Protein AF-A0A1G7FLL2-F1 (afdb_monomer_lite)

Sequence (65 aa):
MTGWAIMYIVAGVLALIGGALLLALTRPQSAGKVYAYRMIGIMALAGAASLAASAAALKAWSIAP

Foldseek 3Di:
DDPLVVLLVQLVVLQVQLVVLVVCVVDDDDPVSNVVSPVSSVVSNVSSVVSNVVSVVVVVVVPDD

Radius of gyration: 15.04 Å; chains: 1; bounding box: 36×21×45 Å

pLDDT: mean 95.26, std 6.43, range [59.97, 98.56]

Secondary structure (DSSP, 8-state):
--HHHHHHHHHHHHHHHHHHHHHHTTS---HHHHHHHHHHHHHHHHHHHHHHHHHHHHHHHHT--

Organism: NCBI:txid1166323

Structure (mmCIF, N/CA/C/O backbone):
data_AF-A0A1G7FLL2-F1
#
_entry.id   AF-A0A1G7FLL2-F1
#
loop_
_atom_site.group_PDB
_atom_site.id
_atom_site.type_symbol
_atom_site.label_atom_id
_atom_site.label_alt_id
_atom_site.label_comp_id
_atom_site.label_asym_id
_atom_site.label_en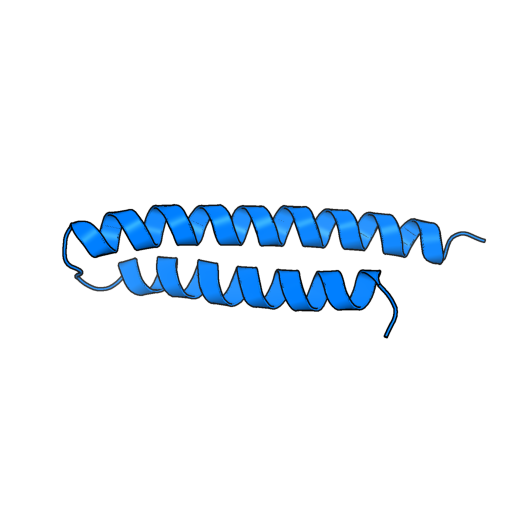tity_id
_atom_site.label_seq_id
_atom_site.pdbx_PDB_ins_code
_atom_site.Cartn_x
_atom_site.Cartn_y
_atom_site.Cartn_z
_atom_site.occupancy
_atom_site.B_iso_or_equiv
_atom_site.auth_se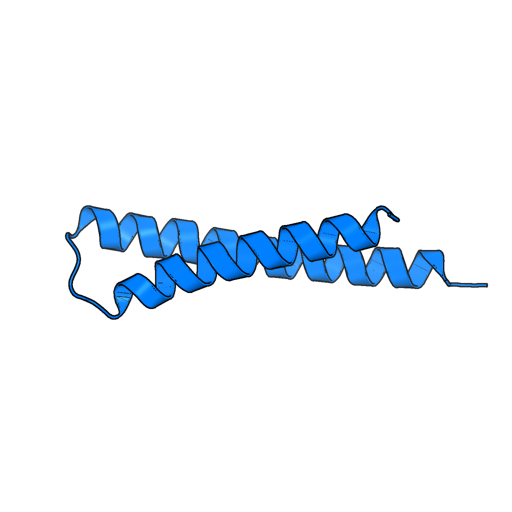q_id
_atom_site.auth_comp_id
_atom_site.auth_asym_id
_atom_site.auth_atom_id
_atom_site.pdbx_PDB_model_num
ATOM 1 N N . MET A 1 1 ? 5.735 -14.510 -15.621 1.00 59.97 1 MET A N 1
ATOM 2 C CA . MET A 1 1 ? 5.688 -13.141 -15.057 1.00 59.97 1 MET A CA 1
ATOM 3 C C . MET A 1 1 ? 7.110 -12.737 -14.701 1.00 59.97 1 MET A C 1
ATOM 5 O O . MET A 1 1 ? 7.806 -13.556 -14.117 1.00 59.97 1 MET A O 1
ATOM 9 N N . THR A 1 2 ? 7.571 -11.547 -15.088 1.00 84.88 2 THR A N 1
ATOM 10 C CA . THR A 1 2 ? 8.897 -11.033 -14.692 1.00 84.88 2 THR A CA 1
ATOM 11 C C . THR A 1 2 ? 8.894 -10.606 -13.217 1.00 84.88 2 THR A C 1
ATOM 13 O O . THR A 1 2 ? 7.843 -10.252 -12.679 1.00 84.88 2 THR A O 1
ATOM 16 N N . GLY A 1 3 ? 10.053 -10.622 -12.545 1.00 87.56 3 GLY A N 1
ATOM 17 C CA . GLY A 1 3 ? 10.151 -10.302 -11.110 1.00 87.56 3 GLY A CA 1
ATOM 18 C C . GLY A 1 3 ? 9.637 -8.902 -10.749 1.00 87.56 3 GLY A C 1
ATOM 19 O O . GLY A 1 3 ? 8.877 -8.747 -9.795 1.00 87.56 3 GLY A O 1
ATOM 20 N N . TRP A 1 4 ? 9.943 -7.895 -11.574 1.00 93.12 4 TRP A N 1
ATOM 21 C CA . TRP A 1 4 ? 9.452 -6.526 -11.379 1.00 93.12 4 TRP A CA 1
ATOM 22 C C . TRP A 1 4 ? 7.921 -6.410 -11.509 1.00 93.12 4 TRP A C 1
ATOM 24 O O . TRP A 1 4 ? 7.317 -5.555 -10.865 1.00 93.12 4 TRP A O 1
ATOM 34 N N . ALA A 1 5 ? 7.264 -7.282 -12.285 1.00 94.50 5 ALA A N 1
ATOM 35 C CA . ALA A 1 5 ? 5.803 -7.289 -12.393 1.00 94.50 5 ALA A CA 1
ATOM 36 C C . ALA A 1 5 ? 5.140 -7.806 -11.104 1.00 94.50 5 ALA A C 1
ATOM 38 O O . ALA A 1 5 ? 4.139 -7.247 -10.661 1.00 94.50 5 ALA A O 1
ATOM 39 N N . ILE A 1 6 ? 5.728 -8.823 -10.462 1.00 96.12 6 ILE A N 1
ATOM 40 C CA . ILE A 1 6 ? 5.253 -9.342 -9.168 1.00 96.12 6 ILE A CA 1
ATOM 41 C C . ILE A 1 6 ? 5.362 -8.258 -8.091 1.00 96.12 6 ILE A C 1
ATOM 43 O O . ILE A 1 6 ? 4.433 -8.076 -7.308 1.00 96.12 6 ILE A O 1
ATOM 47 N N . MET A 1 7 ? 6.452 -7.487 -8.085 1.00 96.75 7 MET A N 1
ATOM 48 C CA . MET A 1 7 ? 6.635 -6.383 -7.139 1.00 96.75 7 MET A CA 1
ATOM 49 C C . MET A 1 7 ? 5.533 -5.323 -7.260 1.00 96.75 7 MET A C 1
ATOM 51 O O . MET A 1 7 ? 5.037 -4.860 -6.238 1.00 96.75 7 MET A O 1
ATOM 55 N N . TYR A 1 8 ? 5.087 -4.987 -8.477 1.00 97.75 8 TYR A N 1
ATOM 56 C CA . TYR A 1 8 ? 3.942 -4.087 -8.667 1.00 97.75 8 TYR A CA 1
ATOM 57 C C . TYR A 1 8 ? 2.625 -4.677 -8.160 1.00 97.75 8 TYR A C 1
ATOM 59 O O . TYR A 1 8 ? 1.830 -3.949 -7.571 1.00 97.75 8 TYR A O 1
ATOM 67 N N . ILE A 1 9 ? 2.395 -5.980 -8.350 1.00 97.88 9 ILE A N 1
ATOM 68 C CA . ILE A 1 9 ? 1.203 -6.654 -7.814 1.00 97.88 9 ILE A CA 1
ATOM 69 C C . ILE A 1 9 ? 1.206 -6.571 -6.285 1.00 97.88 9 ILE A C 1
ATOM 71 O O . ILE A 1 9 ? 0.222 -6.139 -5.688 1.00 97.88 9 ILE A O 1
ATOM 75 N N . VAL A 1 10 ? 2.326 -6.926 -5.649 1.00 98.00 10 VAL A N 1
ATOM 76 C CA . VAL A 1 10 ? 2.473 -6.869 -4.188 1.00 98.00 10 VAL A CA 1
ATOM 77 C C . VAL A 1 10 ? 2.328 -5.430 -3.686 1.00 98.00 10 VAL A C 1
ATOM 79 O O . VAL A 1 10 ? 1.590 -5.195 -2.732 1.00 98.00 10 VAL A O 1
ATOM 82 N N . ALA A 1 11 ? 2.941 -4.453 -4.362 1.00 98.19 11 ALA A N 1
ATOM 83 C CA . ALA A 1 11 ? 2.784 -3.038 -4.037 1.00 98.19 11 ALA A CA 1
ATOM 84 C C . ALA A 1 11 ? 1.316 -2.598 -4.132 1.00 98.19 11 ALA A C 1
ATOM 86 O O . ALA A 1 11 ? 0.825 -1.911 -3.240 1.00 98.19 11 ALA A O 1
ATOM 87 N N . GLY A 1 12 ? 0.593 -3.045 -5.161 1.00 98.38 12 GLY A N 1
ATOM 88 C CA . GLY A 1 12 ? -0.840 -2.805 -5.313 1.00 98.38 12 GLY A CA 1
ATOM 89 C C . GLY A 1 12 ? -1.657 -3.384 -4.158 1.00 98.38 12 GLY A C 1
ATOM 90 O O . GLY A 1 12 ? -2.497 -2.686 -3.597 1.00 98.38 12 GLY A O 1
ATOM 91 N N . VAL A 1 13 ? -1.378 -4.622 -3.739 1.00 98.56 13 VAL A N 1
ATOM 92 C CA . VAL A 1 13 ? -2.051 -5.250 -2.587 1.00 98.56 13 VAL A CA 1
ATOM 93 C C . VAL A 1 13 ? -1.780 -4.471 -1.299 1.00 98.56 13 VAL A C 1
ATOM 95 O O . VAL A 1 13 ? -2.722 -4.155 -0.573 1.00 98.56 13 VAL A O 1
ATOM 98 N N . LEU A 1 14 ? -0.524 -4.103 -1.028 1.00 98.44 14 LEU A N 1
ATOM 99 C CA . LEU A 1 14 ? -0.176 -3.281 0.134 1.00 98.44 14 LEU A CA 1
ATOM 100 C C . LEU A 1 14 ? -0.860 -1.909 0.092 1.00 98.44 14 LEU A C 1
ATOM 102 O O . LEU A 1 14 ? -1.360 -1.455 1.120 1.00 98.44 14 LEU A O 1
ATOM 106 N N . ALA A 1 15 ? -0.931 -1.270 -1.078 1.00 98.50 15 ALA A N 1
ATOM 107 C CA . ALA A 1 15 ? -1.594 0.018 -1.241 1.00 98.50 15 ALA A CA 1
ATOM 108 C C . ALA A 1 15 ? -3.104 -0.075 -0.990 1.00 98.50 15 ALA A C 1
ATOM 110 O O . ALA A 1 15 ? -3.664 0.771 -0.295 1.00 98.50 15 ALA A O 1
ATOM 111 N N . LEU A 1 16 ? -3.754 -1.122 -1.506 1.00 98.56 16 LEU A N 1
ATOM 112 C CA . LEU A 1 16 ? -5.181 -1.364 -1.299 1.00 98.56 16 LEU A CA 1
ATOM 113 C C . LEU A 1 16 ? -5.494 -1.658 0.167 1.00 98.56 16 LEU A C 1
ATOM 115 O O . LEU A 1 16 ? -6.404 -1.051 0.722 1.00 98.56 16 LEU A O 1
ATOM 119 N N . ILE A 1 17 ? -4.730 -2.545 0.812 1.00 98.38 17 ILE A N 1
ATOM 120 C CA . ILE A 1 17 ? -4.924 -2.880 2.229 1.00 98.38 17 ILE A CA 1
ATOM 121 C C . ILE A 1 17 ? -4.639 -1.655 3.103 1.00 98.38 17 ILE A C 1
ATOM 123 O O . ILE A 1 17 ? -5.485 -1.264 3.904 1.00 98.38 17 ILE A O 1
ATOM 127 N N . GLY A 1 18 ? -3.481 -1.014 2.931 1.00 97.62 18 GLY A N 1
ATOM 128 C CA . GLY A 1 18 ? -3.093 0.156 3.715 1.00 97.62 18 GLY A CA 1
ATOM 129 C C . GLY A 1 18 ? -4.073 1.315 3.548 1.00 97.62 18 GLY A C 1
ATOM 130 O O . GLY A 1 18 ? -4.543 1.882 4.535 1.00 97.62 18 GLY A O 1
ATOM 131 N N . GLY A 1 19 ? -4.460 1.602 2.303 1.00 98.50 19 GLY A N 1
ATOM 132 C CA . GLY A 1 19 ? -5.488 2.583 1.974 1.00 98.50 19 GLY A CA 1
ATOM 133 C C . GLY A 1 19 ? -6.841 2.236 2.591 1.00 98.50 19 GLY A C 1
ATOM 134 O O . GLY A 1 19 ? -7.461 3.102 3.196 1.00 98.50 19 GLY A O 1
ATOM 135 N N . ALA A 1 20 ? -7.281 0.976 2.526 1.00 98.12 20 ALA A N 1
ATOM 136 C CA . ALA A 1 20 ? -8.542 0.542 3.123 1.00 98.12 20 ALA A CA 1
ATOM 137 C C . ALA A 1 20 ? -8.555 0.688 4.654 1.00 98.12 20 ALA A C 1
ATOM 139 O O . ALA A 1 20 ? -9.554 1.153 5.202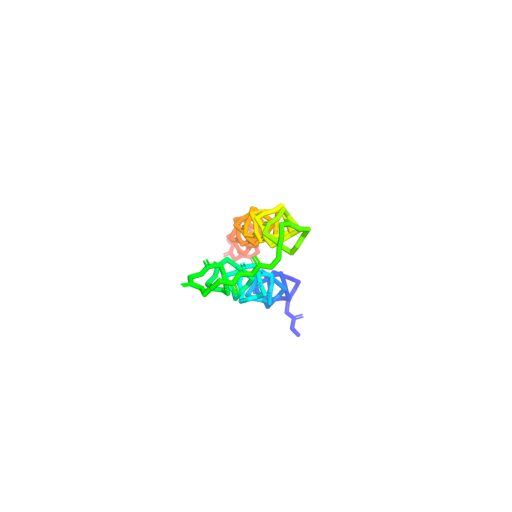 1.00 98.12 20 ALA A O 1
ATOM 140 N N . LEU A 1 21 ? -7.460 0.351 5.352 1.00 97.56 21 LEU A N 1
ATOM 141 C CA . LEU A 1 21 ? -7.362 0.542 6.806 1.00 97.56 21 LEU A CA 1
ATOM 142 C C . LEU A 1 21 ? -7.444 2.025 7.182 1.00 97.56 21 LEU A C 1
ATOM 144 O O . LEU A 1 21 ? -8.140 2.381 8.133 1.00 97.56 21 LEU A O 1
ATOM 148 N N . LEU A 1 22 ? -6.778 2.902 6.427 1.00 97.38 22 LEU A N 1
ATOM 149 C CA . LEU A 1 22 ? -6.848 4.342 6.672 1.00 97.38 22 LEU A CA 1
ATOM 150 C C . LEU A 1 22 ? -8.213 4.927 6.298 1.00 97.38 22 LEU A C 1
ATOM 152 O O . LEU A 1 22 ? -8.749 5.740 7.044 1.00 97.38 22 LEU A O 1
ATOM 156 N N . LEU A 1 23 ? -8.827 4.477 5.204 1.00 98.19 23 LEU A N 1
ATOM 157 C CA . LEU A 1 23 ? -10.194 4.854 4.843 1.00 98.19 23 LEU A CA 1
ATOM 158 C C . LEU A 1 23 ? -11.202 4.381 5.894 1.00 98.19 23 LEU A C 1
ATOM 160 O O . LEU A 1 23 ? -12.171 5.085 6.163 1.00 98.19 23 LEU A O 1
ATOM 164 N N . ALA A 1 24 ? -10.975 3.242 6.551 1.00 96.50 24 ALA A N 1
ATOM 165 C CA . ALA A 1 24 ? -11.831 2.776 7.639 1.00 96.50 24 ALA A CA 1
ATOM 166 C C . ALA A 1 24 ? -11.819 3.718 8.861 1.00 96.50 24 ALA A C 1
ATOM 168 O O . ALA A 1 24 ? -12.801 3.747 9.603 1.00 96.50 24 ALA A O 1
ATOM 169 N N . LEU A 1 25 ? -10.770 4.535 9.041 1.00 95.56 25 LEU A N 1
ATOM 170 C CA . LEU A 1 25 ? -10.705 5.568 10.087 1.00 95.56 25 LEU A CA 1
ATOM 171 C C . LEU A 1 25 ? -11.657 6.746 9.846 1.00 95.56 25 LEU A C 1
ATOM 173 O O . LEU A 1 25 ? -11.871 7.540 10.756 1.00 95.56 25 LEU A O 1
ATOM 177 N N . THR A 1 26 ? -12.251 6.865 8.653 1.00 96.81 26 THR A N 1
ATOM 178 C CA . THR A 1 26 ? -13.311 7.857 8.390 1.00 96.81 26 THR A CA 1
ATOM 179 C C . THR A 1 26 ? -14.597 7.555 9.164 1.00 96.81 26 THR A C 1
ATOM 181 O O . THR A 1 26 ? -15.471 8.411 9.275 1.00 96.81 26 THR A O 1
ATOM 184 N N . ARG A 1 27 ? -14.721 6.340 9.717 1.00 94.50 27 ARG A N 1
ATOM 185 C CA . ARG A 1 27 ? -15.840 5.903 10.554 1.00 94.50 27 ARG A CA 1
ATOM 186 C C . ARG A 1 27 ? -15.396 5.818 12.019 1.00 94.50 27 ARG A C 1
ATOM 188 O O . ARG A 1 27 ? -14.229 5.522 12.275 1.00 94.50 27 ARG A O 1
ATOM 195 N N . PRO A 1 28 ? -16.303 5.988 12.997 1.00 93.94 28 PRO A N 1
ATOM 196 C CA . PRO A 1 28 ? -15.972 5.811 14.410 1.00 93.94 28 PRO A CA 1
ATOM 197 C C . PRO A 1 28 ? -15.442 4.397 14.676 1.00 93.94 28 PRO A C 1
ATOM 199 O O . PRO A 1 28 ? -16.054 3.416 14.255 1.00 93.94 28 PRO A O 1
ATOM 202 N N . GLN A 1 29 ? -14.308 4.285 15.365 1.00 95.00 29 GLN A N 1
ATOM 203 C CA . GLN A 1 29 ? -13.684 3.017 15.754 1.00 95.00 29 GLN A CA 1
ATOM 204 C C . GLN A 1 29 ? -13.262 3.079 17.228 1.00 95.00 29 GLN A C 1
ATOM 206 O O . GLN A 1 29 ? -13.083 4.159 17.788 1.00 95.00 29 GLN A O 1
ATOM 211 N N . SER A 1 30 ? -13.068 1.920 17.861 1.00 95.25 30 SER A N 1
ATOM 212 C CA . SER A 1 30 ? -12.485 1.862 19.205 1.00 95.25 30 SER A CA 1
ATOM 213 C C . SER A 1 30 ? -11.027 2.342 19.202 1.00 95.25 30 SER A C 1
ATOM 215 O O . SER A 1 30 ? -10.321 2.203 18.201 1.00 95.25 30 SER A O 1
ATOM 217 N N . ALA A 1 31 ? -10.547 2.860 20.337 1.00 94.69 31 ALA A N 1
ATOM 218 C CA . ALA A 1 31 ? -9.205 3.443 20.451 1.00 94.69 31 ALA A CA 1
ATOM 219 C C . ALA A 1 31 ? -8.080 2.497 19.977 1.00 94.69 31 ALA A C 1
ATOM 221 O O . ALA A 1 31 ? -7.191 2.913 19.235 1.00 94.69 31 ALA A O 1
ATOM 222 N N . GLY A 1 32 ? -8.157 1.206 20.327 1.00 95.38 32 GLY A N 1
ATOM 223 C CA . GLY A 1 32 ? -7.177 0.206 19.884 1.00 95.38 32 GLY A CA 1
ATOM 224 C C . GLY A 1 32 ? -7.153 0.008 18.364 1.00 95.38 32 GLY A C 1
ATOM 225 O O . GLY A 1 32 ? -6.081 -0.082 17.768 1.00 95.38 32 GLY A O 1
ATOM 226 N N . LYS A 1 33 ? -8.324 0.018 17.711 1.00 95.56 33 LYS A N 1
ATOM 227 C CA . LYS A 1 33 ? -8.415 -0.083 16.246 1.00 95.56 33 LYS A CA 1
ATOM 228 C C . LYS A 1 33 ? -7.855 1.155 15.561 1.00 95.56 33 LYS A C 1
ATOM 230 O O . LYS A 1 33 ? -7.179 1.015 14.552 1.00 95.56 33 LYS A O 1
ATOM 235 N N . VAL A 1 34 ? -8.082 2.347 16.117 1.00 97.56 34 VAL A N 1
ATOM 236 C CA . VAL A 1 34 ? -7.541 3.592 15.551 1.00 97.56 34 VAL A CA 1
ATOM 237 C C . VAL A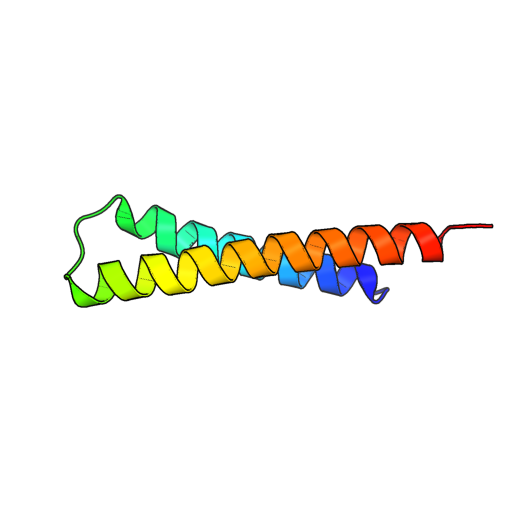 1 34 ? -6.014 3.554 15.498 1.00 97.56 34 VAL A C 1
ATOM 239 O O . VAL A 1 34 ? -5.431 3.857 14.458 1.00 97.56 34 VAL A O 1
ATOM 242 N N . TYR A 1 35 ? -5.366 3.143 16.592 1.00 96.88 35 TYR A N 1
ATOM 243 C CA . TYR A 1 35 ? -3.910 2.995 16.632 1.00 96.88 35 TYR A CA 1
ATOM 244 C C . TYR A 1 35 ? -3.419 1.970 15.602 1.00 96.88 35 TYR A C 1
ATOM 246 O O . TYR A 1 35 ? -2.574 2.295 14.765 1.00 96.88 35 TYR A O 1
ATOM 254 N N . ALA A 1 36 ? -4.004 0.768 15.610 1.00 97.56 36 ALA A N 1
ATOM 255 C CA . ALA A 1 36 ? -3.621 -0.302 14.696 1.00 97.56 36 ALA A CA 1
ATOM 256 C C . ALA A 1 36 ? -3.805 0.101 13.224 1.00 97.56 36 ALA A C 1
ATOM 258 O O . ALA A 1 36 ? -2.901 -0.091 12.416 1.00 97.56 36 ALA A O 1
ATOM 259 N N . TYR A 1 37 ? -4.938 0.711 12.870 1.00 98.06 37 TYR A N 1
ATOM 260 C CA . TYR A 1 37 ? -5.230 1.117 11.494 1.00 98.06 37 TYR A CA 1
ATOM 261 C C . TYR A 1 37 ? -4.290 2.212 10.999 1.00 98.06 37 TYR A C 1
ATOM 263 O O . TYR A 1 37 ? -3.847 2.144 9.856 1.00 98.06 37 TYR A O 1
ATOM 271 N N . ARG A 1 38 ? -3.929 3.186 11.846 1.00 97.69 38 ARG A N 1
ATOM 272 C CA . ARG A 1 38 ? -2.945 4.217 11.481 1.00 97.69 38 ARG A CA 1
ATOM 273 C C . ARG A 1 38 ? -1.566 3.612 11.268 1.00 97.69 38 ARG A C 1
ATOM 275 O O . ARG A 1 38 ? -0.951 3.864 10.239 1.00 97.69 38 ARG A O 1
ATOM 282 N N . MET A 1 39 ? -1.098 2.807 12.218 1.00 98.12 39 MET A N 1
ATOM 283 C CA . MET A 1 39 ? 0.239 2.223 12.166 1.00 98.12 39 MET A CA 1
ATOM 284 C C . MET A 1 39 ? 0.380 1.269 10.977 1.00 98.12 39 MET A C 1
ATOM 286 O O . MET A 1 39 ? 1.220 1.490 10.109 1.00 98.12 39 MET A O 1
ATOM 290 N N . ILE A 1 40 ? -0.493 0.262 10.884 1.00 98.19 40 ILE A N 1
ATOM 291 C CA . ILE A 1 40 ? -0.457 -0.732 9.805 1.00 98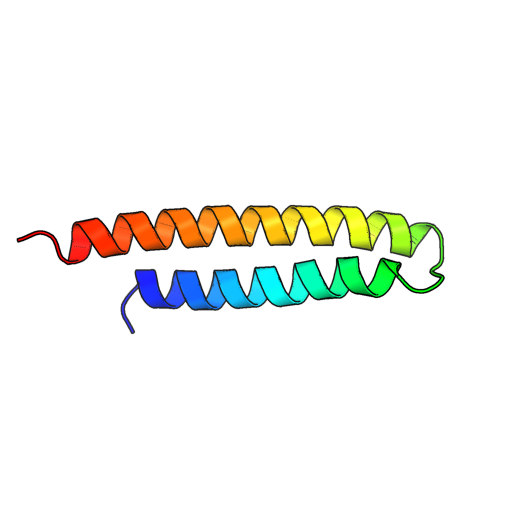.19 40 ILE A CA 1
ATOM 292 C C . ILE A 1 40 ? -0.732 -0.061 8.458 1.00 98.19 40 ILE A C 1
ATOM 294 O O . ILE A 1 40 ? -0.043 -0.348 7.484 1.00 98.19 40 ILE A O 1
ATOM 298 N N . GLY A 1 41 ? -1.694 0.865 8.402 1.00 97.50 41 GLY A N 1
ATOM 299 C CA . GLY A 1 41 ? -2.048 1.580 7.181 1.00 97.50 41 GLY A CA 1
ATOM 300 C C . GLY A 1 41 ? -0.888 2.391 6.603 1.00 97.50 41 GLY A C 1
ATOM 301 O O . GLY A 1 41 ? -0.561 2.247 5.426 1.00 97.50 41 GLY A O 1
ATOM 302 N N . ILE A 1 42 ? -0.219 3.198 7.433 1.00 98.38 42 ILE A N 1
ATOM 303 C CA . ILE A 1 42 ? 0.928 4.015 7.007 1.00 98.38 42 ILE A CA 1
ATOM 304 C C . ILE A 1 42 ? 2.117 3.127 6.633 1.00 98.38 42 ILE A C 1
ATOM 306 O O . ILE A 1 42 ? 2.731 3.344 5.589 1.00 98.38 42 ILE A O 1
ATOM 310 N N . MET A 1 43 ? 2.426 2.104 7.438 1.00 98.50 43 MET A N 1
ATOM 311 C CA . MET A 1 43 ? 3.525 1.179 7.142 1.00 98.50 43 MET A CA 1
ATOM 312 C C . MET A 1 43 ? 3.288 0.421 5.830 1.00 98.50 43 MET A C 1
ATOM 314 O O . MET A 1 43 ? 4.213 0.280 5.031 1.00 98.50 43 MET A O 1
ATOM 318 N N . ALA A 1 44 ? 2.051 -0.010 5.567 1.00 98.25 44 ALA A N 1
ATOM 319 C CA . ALA A 1 44 ? 1.699 -0.688 4.327 1.00 98.25 44 ALA A CA 1
ATOM 320 C C . ALA A 1 44 ? 1.816 0.236 3.105 1.00 98.25 44 ALA A C 1
ATOM 322 O O . ALA A 1 44 ? 2.383 -0.168 2.092 1.00 98.25 44 ALA A O 1
ATOM 323 N N . LEU A 1 45 ? 1.357 1.489 3.203 1.00 98.44 45 LEU A N 1
ATOM 324 C CA . LEU A 1 45 ? 1.509 2.472 2.124 1.00 98.44 45 LEU A CA 1
ATOM 325 C C . LEU A 1 45 ? 2.976 2.827 1.854 1.00 98.44 45 LEU A C 1
ATOM 327 O O . LEU A 1 45 ? 3.379 2.908 0.695 1.00 98.44 45 LEU A O 1
ATOM 331 N N . ALA A 1 46 ? 3.787 2.990 2.900 1.00 98.44 46 ALA A N 1
ATOM 332 C CA . ALA A 1 46 ? 5.223 3.215 2.755 1.00 98.44 46 ALA A CA 1
ATOM 333 C C . ALA A 1 46 ? 5.910 2.020 2.072 1.00 98.44 46 ALA A C 1
ATOM 335 O O . ALA A 1 46 ? 6.709 2.202 1.152 1.00 98.44 46 ALA A O 1
ATOM 336 N N . GLY A 1 47 ? 5.545 0.795 2.468 1.00 98.19 47 GLY A N 1
ATOM 337 C CA . GLY A 1 47 ? 6.008 -0.434 1.826 1.00 98.19 47 GLY A CA 1
ATOM 338 C C . GLY A 1 47 ? 5.606 -0.512 0.353 1.00 98.19 47 GLY A C 1
ATOM 339 O O . GLY A 1 47 ? 6.450 -0.801 -0.492 1.00 98.19 47 GLY A O 1
ATOM 340 N N . ALA A 1 48 ? 4.354 -0.185 0.024 1.00 98.38 48 ALA A N 1
ATOM 341 C CA . ALA A 1 48 ? 3.873 -0.134 -1.355 1.00 98.38 48 ALA A CA 1
ATOM 342 C C . ALA A 1 48 ? 4.665 0.866 -2.210 1.00 98.38 48 ALA A C 1
ATOM 344 O O . ALA A 1 48 ? 5.112 0.517 -3.301 1.00 98.38 48 ALA A O 1
ATOM 345 N N . ALA A 1 49 ? 4.871 2.088 -1.709 1.00 98.44 49 ALA A N 1
ATOM 346 C CA . ALA A 1 49 ? 5.608 3.130 -2.420 1.00 98.44 49 ALA A CA 1
ATOM 347 C C . ALA A 1 49 ? 7.072 2.734 -2.659 1.00 98.44 49 ALA A C 1
ATOM 349 O O . ALA A 1 49 ? 7.562 2.833 -3.784 1.00 98.44 49 ALA A O 1
ATOM 350 N N . SER A 1 50 ? 7.746 2.228 -1.621 1.00 98.31 50 SER A N 1
ATOM 351 C CA . SER A 1 50 ? 9.126 1.742 -1.720 1.00 98.31 50 SER A CA 1
ATOM 352 C C . SER A 1 50 ? 9.242 0.602 -2.736 1.00 98.31 50 SER A C 1
ATOM 354 O O . SER A 1 50 ? 10.070 0.651 -3.645 1.00 98.31 50 SER A O 1
ATOM 356 N N . LEU A 1 51 ? 8.341 -0.382 -2.663 1.00 97.69 51 LEU A N 1
ATOM 357 C CA . LEU A 1 51 ? 8.363 -1.540 -3.551 1.00 97.69 51 LEU A CA 1
ATOM 358 C C . LEU A 1 51 ? 8.065 -1.165 -5.008 1.00 97.69 51 LEU A C 1
ATOM 360 O O . LEU A 1 51 ? 8.718 -1.678 -5.916 1.00 97.69 51 LEU A O 1
ATOM 364 N N . ALA A 1 52 ? 7.126 -0.245 -5.244 1.00 97.81 52 ALA A N 1
ATOM 365 C CA . ALA A 1 52 ? 6.836 0.278 -6.576 1.00 97.81 52 ALA A CA 1
ATOM 366 C C . ALA A 1 52 ? 8.027 1.056 -7.162 1.00 97.81 52 ALA A C 1
ATOM 368 O O . ALA A 1 52 ? 8.326 0.908 -8.349 1.00 97.81 52 ALA A O 1
ATOM 369 N N . ALA A 1 53 ? 8.738 1.838 -6.341 1.00 98.00 53 ALA A N 1
ATOM 370 C CA . ALA A 1 53 ? 9.956 2.531 -6.757 1.00 98.00 53 ALA A CA 1
ATOM 371 C C . ALA A 1 53 ? 11.075 1.539 -7.116 1.00 98.00 53 ALA A C 1
ATOM 373 O O . ALA A 1 53 ? 11.699 1.665 -8.170 1.00 98.00 53 ALA A O 1
ATOM 374 N N . SER A 1 54 ? 11.285 0.501 -6.298 1.00 97.06 54 SER A N 1
ATOM 375 C CA . SER A 1 54 ? 12.245 -0.567 -6.605 1.00 97.06 54 SER A CA 1
ATOM 376 C C . SER A 1 54 ? 11.875 -1.332 -7.879 1.00 97.06 54 SER A C 1
ATOM 378 O O . SER A 1 54 ? 12.747 -1.626 -8.695 1.00 97.06 54 SER A O 1
ATOM 380 N N . ALA A 1 55 ? 10.587 -1.619 -8.090 1.00 96.94 55 ALA A N 1
ATOM 381 C CA . ALA A 1 55 ? 10.097 -2.265 -9.305 1.00 96.94 55 ALA A CA 1
ATOM 382 C C . ALA A 1 55 ? 10.351 -1.406 -10.552 1.00 96.94 55 ALA A C 1
ATOM 384 O O . ALA A 1 55 ? 10.755 -1.935 -11.587 1.00 96.94 55 ALA A O 1
ATOM 385 N N . ALA A 1 56 ? 10.162 -0.086 -10.446 1.00 96.12 56 ALA A N 1
ATOM 386 C CA . ALA A 1 56 ? 10.442 0.854 -11.527 1.00 96.12 56 ALA A CA 1
ATOM 387 C C . ALA A 1 56 ? 11.931 0.858 -11.904 1.00 96.12 56 ALA A C 1
ATOM 389 O O . ALA A 1 56 ? 12.257 0.764 -13.087 1.00 96.12 56 ALA A O 1
ATOM 390 N N . ALA A 1 57 ? 12.823 0.892 -10.908 1.00 96.12 57 ALA A N 1
ATOM 391 C CA . ALA A 1 57 ? 14.268 0.829 -11.125 1.00 96.12 57 ALA A CA 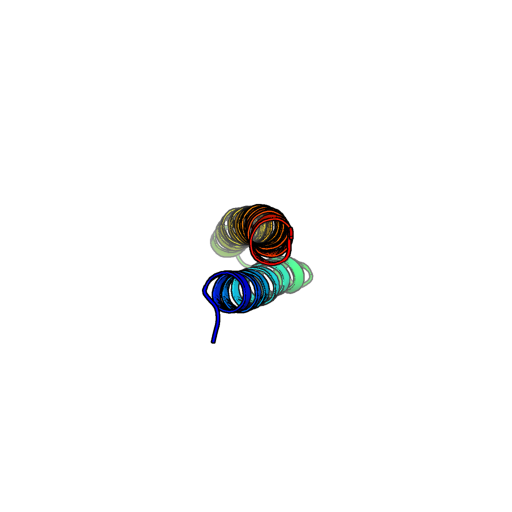1
ATOM 392 C C . ALA A 1 57 ? 14.688 -0.488 -11.805 1.00 96.12 57 ALA A C 1
ATOM 394 O O . ALA A 1 57 ? 15.365 -0.468 -12.832 1.00 96.12 57 ALA A O 1
ATOM 395 N N . LEU A 1 58 ? 14.210 -1.631 -11.299 1.00 95.31 58 LEU A N 1
ATOM 396 C CA . LEU A 1 58 ? 14.478 -2.951 -11.885 1.00 95.31 58 LEU A CA 1
ATOM 397 C C . LEU A 1 58 ? 13.950 -3.075 -13.315 1.00 95.31 58 LEU A C 1
ATOM 399 O O . LEU A 1 58 ? 14.632 -3.624 -14.180 1.00 95.31 58 LEU A O 1
ATOM 403 N N . LYS A 1 59 ? 12.743 -2.563 -13.578 1.00 95.19 59 LYS A N 1
ATOM 404 C CA . LYS A 1 59 ? 12.170 -2.550 -14.925 1.00 95.19 59 LYS A CA 1
ATOM 405 C C . LYS A 1 59 ? 13.046 -1.737 -15.875 1.00 95.19 59 LYS A C 1
ATOM 407 O O . LYS A 1 59 ? 13.305 -2.218 -16.969 1.00 95.19 59 LYS A O 1
ATOM 412 N N . ALA A 1 60 ? 13.503 -0.554 -15.459 1.00 94.00 60 ALA A N 1
ATOM 413 C CA . ALA A 1 60 ? 14.346 0.316 -16.275 1.00 94.00 60 ALA A CA 1
ATOM 414 C C . ALA A 1 60 ? 15.676 -0.353 -16.652 1.00 94.00 60 ALA A C 1
ATOM 416 O O . ALA A 1 60 ? 16.050 -0.337 -17.820 1.00 94.00 60 ALA A O 1
ATOM 417 N N . TRP A 1 61 ? 16.351 -1.006 -15.699 1.00 92.25 61 TRP A N 1
ATOM 418 C CA . TRP A 1 61 ? 17.577 -1.761 -15.985 1.00 92.25 61 TRP A CA 1
ATOM 419 C C . TRP A 1 61 ? 17.328 -2.987 -16.865 1.00 92.25 61 TRP A C 1
ATOM 421 O O . TRP A 1 61 ? 18.148 -3.309 -17.712 1.00 92.25 61 TRP A O 1
ATOM 431 N N . SER A 1 62 ? 16.183 -3.653 -16.703 1.00 89.31 62 SER A N 1
ATOM 432 C CA . SER A 1 62 ? 15.835 -4.853 -17.473 1.00 89.31 62 SER A CA 1
ATOM 433 C C . SER A 1 62 ? 15.543 -4.589 -18.954 1.00 89.31 62 SER A C 1
ATOM 435 O O . SER A 1 62 ? 15.523 -5.549 -19.721 1.00 89.31 62 SER A O 1
ATOM 437 N N . ILE A 1 63 ? 15.235 -3.350 -19.339 1.00 91.75 63 ILE A N 1
ATOM 438 C CA . ILE A 1 63 ? 14.941 -2.964 -20.730 1.00 91.75 63 ILE A CA 1
ATOM 439 C C . ILE A 1 63 ? 16.028 -2.068 -21.332 1.00 91.75 63 ILE A C 1
ATOM 441 O O . ILE A 1 63 ? 15.870 -1.607 -22.462 1.00 91.75 63 ILE A O 1
ATOM 445 N N . ALA A 1 64 ? 17.085 -1.779 -20.568 1.00 83.62 64 ALA A N 1
ATOM 446 C CA . ALA A 1 64 ? 18.252 -1.085 -21.084 1.00 83.62 64 ALA A CA 1
ATOM 447 C C . ALA A 1 64 ? 18.939 -1.977 -22.143 1.00 83.62 64 ALA A C 1
ATOM 449 O O . ALA A 1 64 ? 19.003 -3.191 -21.933 1.00 83.62 64 ALA A O 1
ATOM 450 N N . PRO A 1 65 ? 19.368 -1.402 -23.282 1.00 67.56 65 PRO A N 1
ATOM 451 C CA . PRO A 1 65 ? 19.976 -2.147 -24.383 1.00 67.56 65 PRO A CA 1
ATOM 452 C C . PRO A 1 65 ? 21.330 -2.764 -24.023 1.00 67.56 65 PRO A C 1
ATOM 454 O O . PRO A 1 65 ? 22.049 -2.179 -23.180 1.00 67.56 65 PRO A O 1
#